Protein AF-A0AAX6RTE2-F1 (afdb_monomer_lite)

pLDDT: mean 72.56, std 16.78, range [33.78, 88.31]

Foldseek 3Di:
DPPDDDDPDDVPVVVVVVVCVVVVHFDDDDPDFQCVVCVVVVHRDGHDDDDDPDCPPPCPCVPTDRPPPDD

InterPro domains:
  IPR004038 Ribosomal protein eL8/eL30/eS12/Gadd45 [PF01248] (12-60)
  IPR029064 Ribosomal protein eL30-like superfamily [G3DSA:3.30.1330.30] (8-64)
  IPR029064 Ribosomal protein eL30-like superfamily [SSF55315] (11-61)
  IPR039109 Large ribosomal subunit protein eL30-like [PTHR11449] (11-66)

Sequence (71 aa):
AAFGRWWPQRRRKSEIEYYAMLAKTGVHHYSGNNIELGTACGKYYRVCTLATIDPGDSDLIRSMPEQTGEK

Radius of gyration: 15.18 Å; chains: 1; bounding box: 30×26×45 Å

Organism: Heterocephalus glaber (NCBI:txid10181)

Structure (mmCIF, N/CA/C/O backbone):
data_AF-A0AAX6RTE2-F1
#
_entry.id   AF-A0AAX6RTE2-F1
#
loop_
_atom_site.group_PDB
_atom_site.id
_atom_site.type_symbol
_atom_site.label_atom_id
_atom_site.label_alt_id
_atom_site.label_comp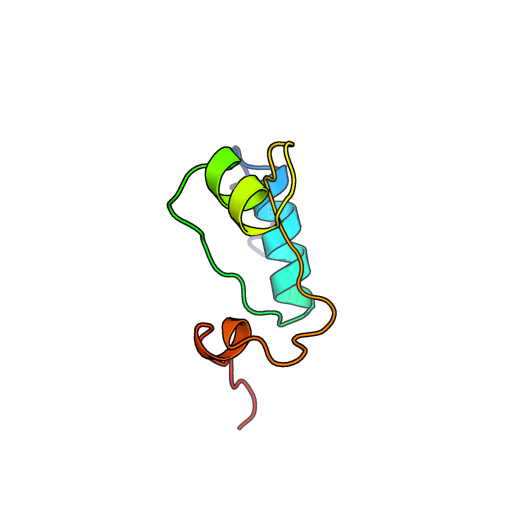_id
_atom_site.label_asym_id
_atom_site.label_entity_id
_atom_site.label_seq_id
_atom_site.pdbx_PDB_ins_code
_atom_site.Cartn_x
_atom_site.Cartn_y
_atom_site.Cartn_z
_atom_site.occupancy
_atom_site.B_iso_or_equiv
_atom_site.auth_seq_id
_atom_site.auth_comp_id
_atom_site.auth_asym_id
_atom_site.auth_atom_id
_atom_site.pdbx_PDB_model_num
ATOM 1 N N . ALA A 1 1 ? -7.705 6.745 32.963 1.00 39.97 1 ALA A N 1
ATOM 2 C CA . ALA A 1 1 ? -6.755 7.864 32.815 1.00 39.97 1 ALA A CA 1
ATOM 3 C C . ALA A 1 1 ? -5.350 7.318 32.559 1.00 39.97 1 ALA A C 1
ATOM 5 O O . ALA A 1 1 ? -4.658 6.958 33.496 1.00 39.97 1 ALA A O 1
ATOM 6 N N . ALA A 1 2 ? -4.966 7.205 31.288 1.00 44.56 2 ALA A N 1
ATOM 7 C CA . ALA A 1 2 ? -3.582 7.011 30.833 1.00 44.56 2 ALA A CA 1
ATOM 8 C C . ALA A 1 2 ? -3.471 7.485 29.369 1.00 44.56 2 ALA A C 1
ATOM 10 O O . ALA A 1 2 ? -2.881 6.832 28.517 1.00 44.56 2 ALA A O 1
ATOM 11 N N . PHE A 1 3 ? -4.129 8.607 29.065 1.00 40.78 3 PHE A N 1
ATOM 12 C CA . PHE A 1 3 ? -4.114 9.222 27.744 1.00 40.78 3 PHE A CA 1
ATOM 13 C C . PHE A 1 3 ? -2.914 10.176 27.691 1.00 40.78 3 PHE A C 1
ATOM 15 O O . PHE A 1 3 ? -2.847 11.118 28.478 1.00 40.78 3 PHE A O 1
ATOM 22 N N . GLY A 1 4 ? -1.956 9.927 26.798 1.00 46.31 4 GLY A N 1
ATOM 23 C CA . GLY A 1 4 ? -1.059 10.992 26.333 1.00 46.31 4 GLY A CA 1
ATOM 24 C C . GLY A 1 4 ? 0.358 11.068 26.909 1.00 46.31 4 GLY A C 1
ATOM 25 O O . GLY A 1 4 ? 0.936 12.150 26.907 1.00 46.31 4 GLY A O 1
ATOM 26 N N . ARG A 1 5 ? 0.974 9.967 27.350 1.00 41.66 5 ARG A N 1
ATOM 27 C CA . ARG A 1 5 ? 2.426 9.951 27.627 1.00 41.66 5 ARG A CA 1
ATOM 28 C C . ARG A 1 5 ? 3.118 8.815 26.896 1.00 41.66 5 ARG A C 1
ATOM 30 O O . ARG A 1 5 ? 3.514 7.865 27.540 1.00 41.66 5 ARG A O 1
ATOM 37 N N . TRP A 1 6 ? 3.188 8.911 25.570 1.00 36.28 6 TRP A N 1
ATOM 38 C CA . TRP A 1 6 ? 4.156 8.253 24.676 1.00 36.28 6 TRP A CA 1
ATOM 39 C C . TRP A 1 6 ? 3.649 8.454 23.240 1.00 36.28 6 TRP A C 1
ATOM 41 O O . TRP A 1 6 ? 2.921 7.626 22.708 1.00 36.28 6 TRP A O 1
ATOM 51 N N . TRP A 1 7 ? 3.976 9.575 22.595 1.00 35.31 7 TRP A N 1
ATOM 52 C CA . TRP A 1 7 ? 3.919 9.593 21.130 1.00 35.31 7 TRP A CA 1
ATOM 53 C C . TRP A 1 7 ? 5.144 10.268 20.506 1.00 35.31 7 TRP A C 1
ATOM 55 O O . TRP A 1 7 ? 5.035 11.367 19.953 1.00 35.31 7 TRP A O 1
ATOM 65 N N . PRO A 1 8 ? 6.329 9.632 20.566 1.00 47.41 8 PRO A N 1
ATOM 66 C CA . PRO A 1 8 ? 7.424 9.965 19.680 1.00 47.41 8 PRO A CA 1
ATOM 67 C C . PRO A 1 8 ? 7.374 9.085 18.416 1.00 47.41 8 PRO A C 1
ATOM 69 O O . PRO A 1 8 ? 7.494 7.866 18.466 1.00 47.41 8 PRO A O 1
ATOM 72 N N . GLN A 1 9 ? 7.271 9.760 17.269 1.00 51.50 9 GLN A N 1
ATOM 73 C CA . GLN A 1 9 ? 7.892 9.375 15.997 1.00 51.50 9 GLN A CA 1
ATOM 74 C C . GLN A 1 9 ? 7.350 8.181 15.171 1.00 51.50 9 GLN A C 1
ATOM 76 O O . GLN A 1 9 ? 8.085 7.238 14.896 1.00 51.50 9 GLN A O 1
ATOM 81 N N . ARG A 1 10 ? 6.137 8.305 14.588 1.00 52.16 10 ARG A N 1
ATOM 82 C CA . ARG A 1 10 ? 5.827 7.808 13.211 1.00 52.16 10 ARG A CA 1
ATOM 83 C C . ARG A 1 10 ? 4.493 8.324 12.623 1.00 52.16 10 ARG A C 1
ATOM 85 O O . ARG A 1 10 ? 3.665 7.542 12.174 1.00 52.16 10 ARG A O 1
ATOM 92 N N . ARG A 1 11 ? 4.310 9.652 12.564 1.00 60.69 11 ARG A N 1
ATOM 93 C CA . ARG A 1 11 ? 3.035 10.341 12.229 1.00 60.69 11 ARG A CA 1
ATOM 94 C C . ARG A 1 11 ? 2.213 9.718 11.077 1.00 60.69 11 ARG A C 1
ATOM 96 O O . ARG A 1 11 ? 1.062 9.382 11.285 1.00 60.69 11 ARG A O 1
ATOM 103 N N . ARG A 1 12 ? 2.796 9.421 9.907 1.00 74.88 12 ARG A N 1
ATOM 104 C CA . ARG A 1 12 ? 2.007 8.889 8.769 1.00 74.88 12 ARG A CA 1
ATOM 105 C C . ARG A 1 12 ? 1.608 7.415 8.868 1.00 74.88 12 ARG A C 1
ATOM 107 O O . ARG A 1 12 ? 0.553 7.050 8.371 1.00 74.88 12 ARG A O 1
ATOM 114 N N . LYS A 1 13 ? 2.441 6.557 9.468 1.00 76.50 13 LYS A N 1
ATOM 115 C CA . LYS A 1 13 ? 2.121 5.120 9.573 1.00 76.50 13 LYS A CA 1
ATOM 116 C C . LYS A 1 13 ? 1.056 4.896 10.6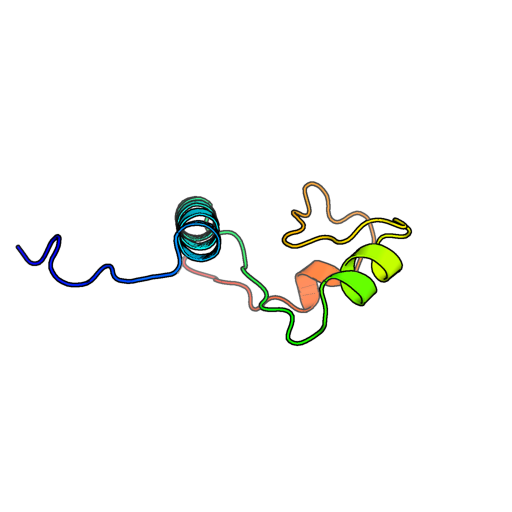48 1.00 76.50 13 LYS A C 1
ATOM 118 O O . LYS A 1 13 ? 0.083 4.198 10.402 1.00 76.50 13 LYS A O 1
ATOM 123 N N . SER A 1 14 ? 1.202 5.580 11.778 1.00 81.94 14 SER A N 1
ATOM 124 C CA . SER A 1 14 ? 0.272 5.481 12.898 1.00 81.94 14 SER A CA 1
ATOM 125 C C . SER A 1 14 ? -1.104 6.062 12.626 1.00 81.94 14 SER A C 1
ATOM 127 O O . SER A 1 14 ? -2.088 5.540 13.125 1.00 81.94 14 SER A O 1
ATOM 129 N N . GLU A 1 15 ? -1.183 7.156 11.866 1.00 84.50 15 GLU A N 1
ATOM 130 C CA . GLU A 1 15 ? -2.470 7.748 11.492 1.00 84.50 15 GLU A CA 1
ATOM 131 C C . GLU A 1 15 ? -3.263 6.772 10.615 1.00 84.50 15 GLU A C 1
ATOM 133 O O . GLU A 1 15 ? -4.438 6.529 10.868 1.00 84.50 15 GLU A O 1
ATOM 138 N N . ILE A 1 16 ? -2.602 6.141 9.640 1.00 83.62 16 ILE A N 1
ATOM 139 C CA . ILE A 1 16 ? -3.233 5.158 8.751 1.00 83.62 16 ILE A CA 1
ATOM 140 C C . ILE A 1 16 ? -3.642 3.898 9.524 1.00 83.62 16 ILE A C 1
ATOM 142 O O . ILE A 1 16 ? -4.760 3.422 9.354 1.00 83.62 16 ILE A O 1
ATOM 146 N N . GLU A 1 17 ? -2.779 3.386 10.404 1.00 82.56 17 GLU A N 1
ATOM 147 C CA . GLU A 1 17 ? -3.109 2.252 11.281 1.00 82.56 17 GLU A CA 1
ATOM 148 C C . GLU A 1 17 ? -4.286 2.571 12.210 1.00 82.56 17 GLU A C 1
ATOM 150 O O . GLU A 1 17 ? -5.141 1.717 12.438 1.00 82.56 17 GLU A O 1
ATOM 155 N N . TYR A 1 18 ? -4.369 3.806 12.709 1.00 84.31 18 TYR A N 1
ATOM 156 C CA . TYR A 1 18 ? -5.474 4.252 13.550 1.00 84.31 18 TYR A CA 1
ATOM 157 C C . TYR A 1 18 ? -6.803 4.280 12.783 1.00 84.31 18 TYR A C 1
ATOM 159 O O . TYR A 1 18 ? -7.798 3.741 13.268 1.00 84.31 18 TYR A O 1
ATOM 167 N N . TYR A 1 19 ? -6.824 4.831 11.564 1.00 83.19 19 TYR A N 1
ATOM 168 C CA . TYR A 1 19 ? -8.028 4.802 10.725 1.00 83.19 19 TYR A CA 1
ATOM 169 C C . TYR A 1 19 ? -8.426 3.377 10.325 1.00 83.19 19 TYR A C 1
ATOM 171 O O . TYR A 1 19 ? -9.613 3.052 10.340 1.00 83.19 19 TYR A O 1
ATOM 179 N N . ALA A 1 20 ? -7.454 2.513 10.032 1.00 82.25 20 ALA A N 1
ATOM 180 C CA . ALA A 1 20 ? -7.709 1.116 9.697 1.00 82.25 20 ALA A CA 1
ATOM 181 C C . ALA A 1 20 ? -8.279 0.318 10.885 1.00 82.25 20 ALA A C 1
ATOM 183 O O . ALA A 1 20 ? -9.186 -0.494 10.703 1.00 82.25 20 ALA A O 1
ATOM 184 N N . MET A 1 21 ? -7.802 0.585 12.107 1.00 82.44 21 MET A N 1
ATOM 185 C CA . MET A 1 21 ? -8.339 -0.007 13.336 1.00 82.44 21 MET A CA 1
ATOM 186 C C . MET A 1 21 ? -9.804 0.390 13.556 1.00 82.44 21 MET A C 1
ATOM 188 O O . MET A 1 21 ? -10.635 -0.475 13.829 1.00 82.44 21 MET A O 1
ATOM 192 N N . LEU A 1 22 ? -10.138 1.678 13.409 1.00 83.88 22 LEU A N 1
ATOM 193 C CA . LEU A 1 22 ? -11.520 2.157 13.547 1.00 83.88 22 LEU A CA 1
ATOM 194 C C . LEU A 1 22 ? -12.448 1.546 12.492 1.00 83.88 22 LEU A C 1
ATOM 196 O O . LEU A 1 22 ? -13.584 1.192 12.801 1.00 83.88 22 LEU A O 1
ATOM 200 N N . ALA A 1 23 ? -11.951 1.393 11.263 1.00 82.38 23 ALA A N 1
ATOM 201 C CA . ALA A 1 23 ? -12.682 0.775 10.164 1.00 82.38 23 ALA A CA 1
ATOM 202 C C . ALA A 1 23 ? -12.748 -0.763 10.259 1.00 82.38 23 ALA A C 1
ATOM 204 O O . ALA A 1 23 ? -13.365 -1.389 9.400 1.00 82.38 23 ALA A O 1
ATOM 205 N N . LYS A 1 24 ? -12.120 -1.376 11.279 1.00 79.69 24 LYS A N 1
ATOM 206 C CA . LYS A 1 24 ? -11.965 -2.835 11.426 1.00 79.69 24 LYS A CA 1
ATOM 207 C C . LYS A 1 24 ? -11.375 -3.506 10.175 1.00 79.69 24 LYS A C 1
ATOM 209 O O . LYS A 1 24 ? -11.666 -4.661 9.880 1.00 79.69 24 LYS A O 1
ATOM 214 N N . THR A 1 25 ? -10.547 -2.786 9.424 1.00 79.81 25 THR A N 1
ATOM 215 C CA . THR A 1 25 ? -9.926 -3.292 8.194 1.00 79.81 25 THR A CA 1
ATOM 216 C C . THR A 1 25 ? -8.611 -3.999 8.505 1.00 79.81 25 THR A C 1
ATOM 218 O O . THR A 1 25 ? -7.837 -3.528 9.340 1.00 79.81 25 THR A O 1
ATOM 221 N N . GLY A 1 26 ? -8.322 -5.099 7.805 1.00 77.94 26 GLY A N 1
ATOM 222 C CA . GLY A 1 26 ? -7.050 -5.808 7.928 1.00 77.94 26 GLY A CA 1
ATOM 223 C C . GLY A 1 26 ? -5.868 -4.948 7.468 1.00 77.94 26 GLY A C 1
ATOM 224 O O . GLY A 1 26 ? -5.855 -4.437 6.350 1.00 77.94 26 GLY A O 1
ATOM 225 N N . VAL A 1 27 ? -4.856 -4.796 8.325 1.00 80.50 27 VAL A N 1
ATOM 226 C CA . VAL A 1 27 ? -3.607 -4.094 7.992 1.00 80.50 27 VAL A CA 1
ATOM 227 C C . VAL A 1 27 ? -2.522 -5.124 7.711 1.00 80.50 27 VAL A C 1
ATOM 229 O O . VAL A 1 27 ? -2.104 -5.855 8.605 1.00 80.50 27 VAL A O 1
ATOM 232 N N . HIS A 1 28 ? -2.031 -5.160 6.472 1.00 83.31 28 HIS A N 1
ATOM 233 C CA . HIS A 1 28 ? -0.914 -6.018 6.088 1.00 83.31 28 HIS A CA 1
ATOM 234 C C . HIS A 1 28 ? 0.384 -5.209 5.988 1.00 83.31 28 HIS A C 1
ATOM 236 O O . HIS A 1 28 ? 0.503 -4.274 5.192 1.00 83.31 28 HIS A O 1
ATOM 242 N N . HIS A 1 29 ? 1.383 -5.574 6.793 1.00 84.12 29 HIS A N 1
ATOM 243 C CA . HIS A 1 29 ? 2.700 -4.950 6.747 1.00 84.12 29 HIS A CA 1
ATOM 244 C C . HIS A 1 29 ? 3.570 -5.599 5.678 1.00 84.12 29 HIS A C 1
ATOM 246 O O . HIS A 1 29 ? 4.142 -6.666 5.876 1.00 84.12 29 HIS A O 1
ATOM 252 N N . TYR A 1 30 ? 3.713 -4.908 4.552 1.00 83.06 30 TYR A N 1
ATOM 253 C CA . TYR A 1 30 ? 4.664 -5.303 3.526 1.00 83.06 30 TYR A CA 1
ATOM 254 C C . TYR A 1 30 ? 6.105 -5.051 3.997 1.00 83.06 30 TYR A C 1
ATOM 256 O O . TYR A 1 30 ? 6.452 -3.931 4.374 1.00 83.06 30 TYR A O 1
ATOM 264 N N . SER A 1 31 ? 6.938 -6.096 3.980 1.00 81.56 31 SER A N 1
ATOM 265 C CA . SER A 1 31 ? 8.350 -6.032 4.394 1.00 81.56 31 SER A CA 1
ATOM 266 C C . SER A 1 31 ? 9.305 -5.563 3.280 1.00 81.56 31 SER A C 1
ATOM 268 O O . SER A 1 31 ? 10.500 -5.424 3.537 1.00 81.56 31 SER A O 1
ATOM 270 N N . GLY A 1 32 ? 8.814 -5.365 2.052 1.00 83.31 32 GLY A N 1
ATOM 271 C CA . GLY A 1 32 ? 9.628 -4.980 0.894 1.00 83.31 32 GLY A CA 1
ATOM 272 C C . GLY A 1 32 ? 9.724 -3.468 0.671 1.00 83.31 32 GLY A C 1
ATOM 273 O O . GLY A 1 32 ? 9.348 -2.657 1.524 1.00 83.31 32 GLY A O 1
ATOM 274 N N . ASN A 1 33 ? 10.235 -3.074 -0.499 1.00 88.31 33 ASN A N 1
ATO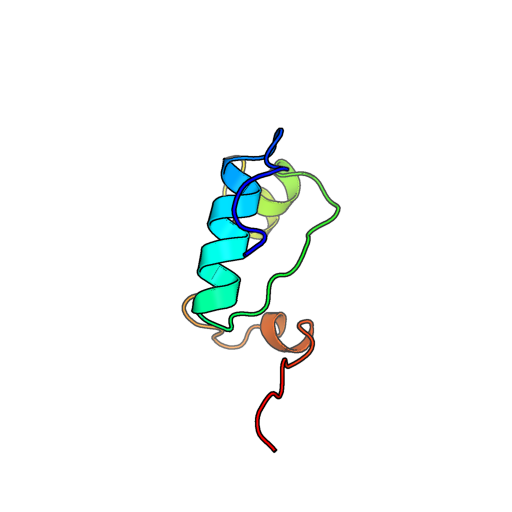M 275 C CA . ASN A 1 33 ? 10.468 -1.666 -0.830 1.00 88.31 33 ASN A CA 1
ATOM 276 C C . ASN A 1 33 ? 9.246 -1.002 -1.502 1.00 88.31 33 ASN A C 1
ATOM 278 O O . ASN A 1 33 ? 8.463 -1.639 -2.206 1.00 88.31 33 ASN A O 1
ATOM 282 N N . ASN A 1 34 ? 9.107 0.320 -1.364 1.00 86.00 34 ASN A N 1
ATOM 283 C CA . ASN A 1 34 ? 7.996 1.086 -1.958 1.00 86.00 34 ASN A CA 1
ATOM 284 C C . ASN A 1 34 ? 8.026 1.155 -3.503 1.00 86.00 34 ASN A C 1
ATOM 286 O O . ASN A 1 34 ? 7.024 1.505 -4.129 1.00 86.00 34 ASN A O 1
ATOM 290 N N . ILE A 1 35 ? 9.171 0.829 -4.113 1.00 87.25 35 ILE A N 1
ATOM 291 C CA . ILE A 1 35 ? 9.356 0.734 -5.569 1.00 87.25 35 ILE A CA 1
ATOM 292 C C . ILE A 1 35 ? 8.713 -0.551 -6.101 1.00 87.25 35 ILE A C 1
ATOM 294 O O . ILE A 1 35 ? 7.992 -0.521 -7.097 1.00 87.25 35 ILE A O 1
ATOM 298 N N . GLU A 1 36 ? 8.942 -1.668 -5.413 1.00 87.88 36 GLU A N 1
ATOM 299 C CA . GLU A 1 36 ? 8.402 -2.980 -5.783 1.00 87.88 36 GLU A CA 1
ATOM 300 C C . GLU A 1 36 ? 6.882 -2.992 -5.634 1.00 87.88 36 GLU A C 1
ATOM 302 O O . GLU A 1 36 ? 6.184 -3.474 -6.519 1.00 87.88 36 GLU A O 1
ATOM 307 N N . LEU A 1 37 ? 6.362 -2.356 -4.578 1.00 86.12 37 LEU A N 1
ATOM 308 C CA . LEU A 1 37 ? 4.922 -2.227 -4.357 1.00 86.12 37 LEU A CA 1
ATOM 309 C C . LEU A 1 37 ? 4.228 -1.406 -5.461 1.00 86.12 37 LEU A C 1
ATOM 311 O O . LEU A 1 37 ? 3.152 -1.775 -5.928 1.00 86.12 37 LEU A O 1
ATOM 315 N N . GLY A 1 38 ? 4.851 -0.310 -5.911 1.00 87.44 38 GLY A N 1
ATOM 316 C CA . GLY A 1 38 ? 4.351 0.474 -7.046 1.00 87.44 38 GLY A CA 1
ATOM 317 C C . GLY A 1 38 ? 4.373 -0.327 -8.350 1.00 87.44 38 GLY A C 1
ATOM 318 O O . GLY A 1 38 ? 3.381 -0.356 -9.080 1.00 87.44 38 GLY A O 1
ATOM 319 N N . THR A 1 39 ? 5.465 -1.060 -8.583 1.00 87.94 39 THR A N 1
ATOM 320 C CA . THR A 1 39 ? 5.635 -1.924 -9.760 1.00 87.94 39 THR A CA 1
ATOM 321 C C . THR A 1 39 ? 4.608 -3.059 -9.782 1.00 87.94 39 THR A C 1
ATOM 323 O O . THR A 1 39 ? 4.030 -3.326 -10.832 1.00 87.94 39 THR A O 1
ATOM 326 N N . ALA A 1 40 ? 4.302 -3.667 -8.630 1.00 84.25 40 ALA A N 1
ATOM 327 C CA . ALA A 1 40 ? 3.271 -4.700 -8.495 1.00 84.25 40 ALA A CA 1
ATOM 328 C C . ALA A 1 40 ? 1.862 -4.184 -8.840 1.00 84.25 40 ALA A C 1
ATOM 330 O O . ALA A 1 40 ? 1.035 -4.928 -9.352 1.00 84.25 40 ALA A O 1
ATOM 331 N N . CYS A 1 41 ? 1.603 -2.894 -8.614 1.00 83.62 41 CYS A N 1
ATOM 332 C CA . CYS A 1 41 ? 0.362 -2.225 -9.013 1.00 83.62 41 CYS A CA 1
ATOM 333 C C . CYS A 1 41 ? 0.387 -1.735 -10.483 1.00 83.62 41 CYS A C 1
ATOM 335 O O . CYS A 1 41 ? -0.562 -1.105 -10.949 1.00 83.62 41 CYS A O 1
ATOM 337 N N . GLY A 1 42 ? 1.473 -1.977 -11.230 1.00 87.31 42 GLY A N 1
ATOM 338 C CA . GLY A 1 42 ? 1.642 -1.494 -12.606 1.00 87.31 42 GLY A CA 1
ATOM 339 C C . GLY A 1 42 ? 1.882 0.017 -12.705 1.00 87.31 42 GLY A C 1
ATOM 340 O O . GLY A 1 42 ? 1.597 0.633 -13.733 1.00 87.31 42 GLY A O 1
ATOM 341 N N . LYS A 1 43 ? 2.368 0.646 -11.629 1.00 85.88 43 LYS A N 1
ATOM 342 C CA . LYS A 1 43 ? 2.614 2.089 -11.548 1.00 85.88 43 LYS A CA 1
ATOM 343 C C . LYS A 1 43 ? 4.113 2.374 -11.446 1.00 85.88 43 LYS A C 1
ATOM 345 O O . LYS A 1 43 ? 4.801 1.843 -10.584 1.00 85.88 43 LYS A O 1
ATOM 350 N N . TYR A 1 44 ? 4.613 3.294 -12.271 1.00 84.94 44 TYR A N 1
ATOM 351 C CA . TYR A 1 44 ? 6.030 3.697 -12.279 1.00 84.94 44 TYR A C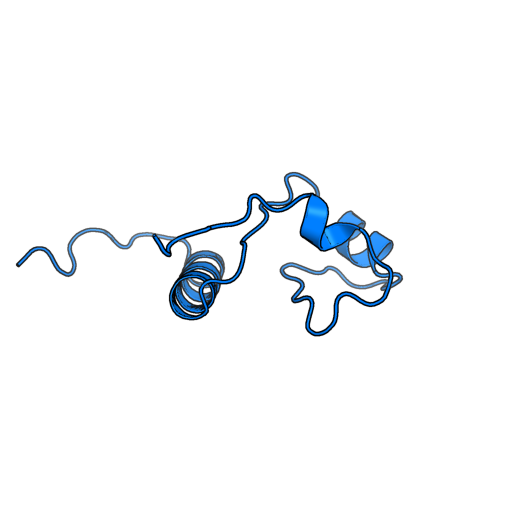A 1
ATOM 352 C C . TYR A 1 44 ? 6.403 4.722 -11.189 1.00 84.94 44 TYR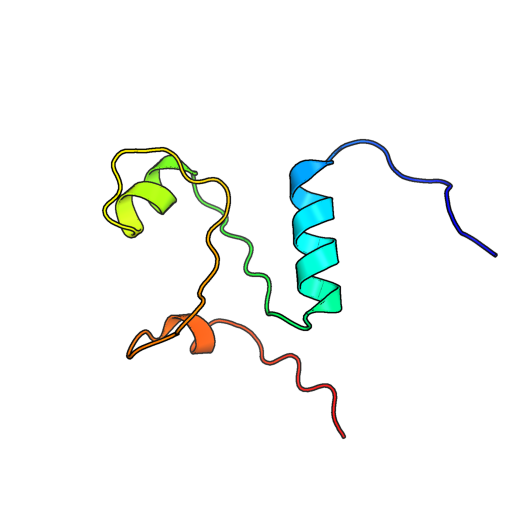 A C 1
ATOM 354 O O . TYR A 1 44 ? 7.482 5.310 -11.225 1.00 84.94 44 TYR A O 1
ATOM 362 N N . TYR A 1 45 ? 5.520 4.957 -10.214 1.00 84.50 45 TYR A N 1
ATOM 363 C CA . TYR A 1 45 ? 5.774 5.823 -9.062 1.00 84.50 45 TYR A CA 1
ATOM 364 C C . TYR A 1 45 ? 5.852 5.017 -7.765 1.00 84.50 45 TYR A C 1
ATOM 366 O O . TYR A 1 45 ? 5.274 3.942 -7.629 1.00 84.50 45 TYR A O 1
ATOM 374 N N . ARG A 1 46 ? 6.575 5.563 -6.784 1.00 84.94 46 ARG A N 1
ATOM 375 C CA . ARG A 1 46 ? 6.782 4.933 -5.474 1.00 84.94 46 ARG A CA 1
ATOM 376 C C . ARG A 1 46 ? 5.508 5.027 -4.637 1.00 84.94 46 ARG A C 1
ATOM 378 O O . ARG A 1 46 ? 5.002 6.129 -4.426 1.00 84.94 46 ARG A O 1
ATOM 385 N N . VAL A 1 47 ? 5.029 3.899 -4.114 1.00 82.25 47 VAL A N 1
ATOM 386 C CA . VAL A 1 47 ? 3.789 3.826 -3.323 1.00 82.25 47 VAL A CA 1
ATOM 387 C C . VAL A 1 47 ? 4.109 3.451 -1.880 1.00 82.25 47 VAL A C 1
ATOM 389 O O . VAL A 1 47 ? 4.745 2.436 -1.623 1.00 82.25 47 VAL A O 1
ATOM 392 N N . CYS A 1 48 ? 3.675 4.281 -0.925 1.00 84.00 48 CYS A N 1
ATOM 393 C CA . CYS A 1 48 ? 3.887 4.025 0.508 1.00 84.00 48 CYS A CA 1
ATOM 394 C C . CYS A 1 48 ? 2.759 3.203 1.148 1.00 84.00 48 CYS A C 1
ATOM 396 O O . CYS A 1 48 ? 3.016 2.461 2.090 1.00 84.00 48 CYS A O 1
ATOM 398 N N . THR A 1 49 ? 1.529 3.359 0.656 1.00 83.75 49 THR A N 1
ATOM 399 C CA . THR A 1 49 ? 0.320 2.733 1.201 1.00 83.75 49 THR A CA 1
ATOM 400 C C . THR A 1 49 ? -0.652 2.478 0.053 1.00 83.75 49 THR A C 1
ATOM 402 O O . THR A 1 49 ? -0.811 3.347 -0.804 1.00 83.75 49 THR A O 1
ATOM 405 N N . LEU A 1 50 ? -1.303 1.316 0.047 1.00 83.00 50 LEU A N 1
ATOM 406 C CA . LEU A 1 50 ? -2.360 0.954 -0.896 1.00 83.00 50 LEU A CA 1
ATOM 407 C C . LEU A 1 50 ? -3.615 0.569 -0.105 1.00 83.00 50 LEU A C 1
ATOM 409 O O . LEU A 1 50 ? -3.505 -0.062 0.944 1.00 83.00 50 LEU A O 1
ATOM 413 N N . ALA A 1 51 ? -4.783 0.968 -0.601 1.00 84.25 51 ALA A N 1
ATOM 414 C CA . ALA A 1 51 ? -6.076 0.574 -0.061 1.00 84.25 51 ALA A CA 1
ATOM 415 C C . ALA A 1 51 ? -6.836 -0.221 -1.124 1.00 84.25 51 ALA A C 1
ATOM 417 O O . ALA A 1 51 ? -6.938 0.217 -2.272 1.00 84.25 51 ALA A O 1
ATOM 418 N N . THR A 1 52 ? -7.366 -1.374 -0.734 1.00 82.31 52 THR A N 1
ATOM 419 C CA . THR A 1 52 ? -8.213 -2.211 -1.586 1.00 82.31 52 THR A CA 1
ATOM 420 C C . THR A 1 52 ? -9.665 -1.826 -1.328 1.00 82.31 52 THR A C 1
ATOM 422 O O . THR A 1 52 ? -10.174 -2.071 -0.240 1.00 82.31 52 THR A O 1
ATOM 425 N N . ILE A 1 53 ? -10.305 -1.167 -2.297 1.00 84.56 53 ILE A N 1
ATOM 426 C CA . ILE A 1 53 ? -11.713 -0.737 -2.196 1.00 84.56 53 ILE A CA 1
ATOM 427 C C . ILE A 1 53 ? -12.644 -1.888 -2.581 1.00 84.56 53 ILE A C 1
ATOM 429 O O . ILE A 1 53 ? -13.660 -2.104 -1.931 1.00 84.56 53 ILE A O 1
ATOM 433 N N . ASP A 1 54 ? -12.263 -2.627 -3.624 1.00 81.44 54 ASP A N 1
ATOM 434 C CA . ASP A 1 54 ? -12.974 -3.797 -4.117 1.00 81.44 54 ASP A CA 1
ATOM 435 C C . ASP A 1 54 ? -11.966 -4.936 -4.354 1.00 81.44 54 ASP A C 1
ATOM 437 O O . ASP A 1 54 ? -10.922 -4.694 -4.971 1.00 81.44 54 ASP A O 1
ATOM 441 N N . PRO A 1 55 ? -12.215 -6.148 -3.829 1.00 75.44 55 PRO A N 1
ATOM 442 C CA . PRO A 1 55 ? -11.309 -7.277 -4.019 1.00 75.44 55 PRO A CA 1
ATOM 443 C C . PRO A 1 55 ? -11.315 -7.859 -5.437 1.00 75.44 55 PRO A C 1
ATOM 445 O O . PRO A 1 55 ? -10.322 -8.481 -5.829 1.00 75.44 55 PRO A O 1
ATOM 448 N N . GLY A 1 56 ? -12.386 -7.678 -6.214 1.00 84.31 56 GLY A N 1
ATOM 449 C CA . GLY A 1 56 ? -12.583 -8.394 -7.473 1.00 84.31 56 GLY A CA 1
ATOM 450 C C . GLY A 1 56 ? -12.381 -9.909 -7.311 1.00 84.31 56 GLY A C 1
ATOM 451 O O . GLY A 1 56 ? -12.867 -10.507 -6.355 1.00 84.31 56 GLY A O 1
ATOM 452 N N . ASP A 1 57 ? -11.607 -10.505 -8.222 1.00 79.62 57 ASP A N 1
ATOM 453 C CA . ASP A 1 57 ? -11.185 -11.921 -8.198 1.00 79.62 57 ASP A CA 1
ATOM 454 C C . ASP A 1 57 ? -9.812 -12.116 -7.515 1.00 79.62 57 ASP A C 1
ATOM 456 O O . ASP A 1 57 ? -9.143 -13.134 -7.658 1.00 79.62 57 ASP A O 1
ATOM 460 N N . SER A 1 58 ? -9.318 -11.097 -6.810 1.00 75.94 58 SER A N 1
ATOM 461 C CA . SER A 1 58 ? -7.961 -11.119 -6.268 1.00 75.94 58 SER A CA 1
ATOM 462 C C . SER A 1 58 ? -7.925 -11.864 -4.932 1.00 75.94 58 SER A C 1
ATOM 464 O O . SER A 1 58 ? -8.561 -11.446 -3.965 1.00 75.94 58 SER A O 1
ATOM 466 N N . ASP A 1 59 ? -7.060 -12.872 -4.806 1.00 75.69 59 ASP A N 1
ATOM 467 C CA . ASP A 1 59 ? -6.818 -13.632 -3.561 1.00 75.69 59 ASP A CA 1
ATOM 468 C C . ASP A 1 59 ? -6.133 -12.822 -2.429 1.00 75.69 59 ASP A C 1
ATOM 470 O O . ASP A 1 59 ? -5.641 -13.371 -1.439 1.00 75.69 59 ASP A O 1
ATOM 474 N N . LEU A 1 60 ? -6.092 -11.493 -2.535 1.00 78.06 60 LEU A N 1
ATOM 475 C CA . LEU A 1 60 ? -5.397 -10.607 -1.603 1.00 78.06 60 LEU A CA 1
ATOM 476 C C . LEU A 1 60 ? -5.970 -10.701 -0.176 1.00 78.06 60 LEU A C 1
ATOM 478 O O . LEU A 1 60 ? -5.212 -10.747 0.793 1.00 78.06 60 LEU A O 1
ATOM 482 N N . ILE A 1 61 ? -7.300 -10.767 -0.039 1.00 73.88 61 ILE A N 1
ATOM 483 C CA . ILE A 1 61 ? -7.987 -10.781 1.268 1.00 73.88 61 ILE A CA 1
ATOM 484 C C . ILE A 1 61 ? -7.785 -12.111 2.001 1.00 73.88 61 ILE A C 1
ATOM 486 O O . ILE A 1 61 ? -7.717 -12.131 3.225 1.00 73.88 61 ILE A O 1
ATOM 490 N N . ARG A 1 62 ? -7.587 -13.215 1.275 1.00 70.31 62 ARG A N 1
ATOM 491 C CA . ARG A 1 62 ? -7.345 -14.537 1.869 1.00 70.31 62 ARG A CA 1
ATOM 492 C C . ARG A 1 62 ? -6.034 -14.601 2.663 1.00 70.31 62 ARG A C 1
ATOM 494 O O . ARG A 1 62 ? -5.885 -15.444 3.543 1.00 70.31 62 ARG A O 1
ATOM 501 N N . SER A 1 63 ? -5.084 -13.717 2.356 1.00 67.31 63 SER A N 1
ATOM 502 C CA . SER A 1 63 ? -3.821 -13.592 3.093 1.00 67.31 63 SER A CA 1
ATOM 503 C C . SER A 1 63 ? -3.938 -12.783 4.392 1.00 67.31 63 SER A C 1
ATOM 505 O O . SER A 1 63 ? -3.021 -12.813 5.216 1.00 67.31 63 SER A O 1
ATOM 507 N N . MET A 1 64 ? -5.050 -12.068 4.601 1.00 64.69 64 MET A N 1
ATOM 508 C CA . MET A 1 64 ? -5.310 -11.357 5.849 1.00 64.69 64 MET A CA 1
ATOM 509 C C . MET A 1 64 ? -5.956 -12.314 6.860 1.00 64.69 64 MET A C 1
ATOM 511 O O . MET A 1 64 ? -6.925 -12.990 6.517 1.00 64.69 64 MET A O 1
ATOM 515 N N . PRO A 1 65 ? -5.474 -12.381 8.114 1.00 57.69 65 PRO A N 1
ATOM 516 C CA . PRO A 1 65 ? -6.216 -13.069 9.157 1.00 57.69 65 PRO A CA 1
ATOM 517 C C . PRO A 1 65 ? -7.523 -12.308 9.390 1.00 57.69 65 PRO A C 1
ATOM 519 O O . PRO A 1 65 ? -7.510 -11.119 9.716 1.00 57.69 65 PRO A O 1
ATOM 522 N N . GLU A 1 66 ? -8.648 -12.992 9.207 1.00 52.22 66 GLU A N 1
ATOM 523 C CA . GLU A 1 66 ? -9.956 -12.446 9.528 1.00 52.22 66 GLU A CA 1
ATOM 524 C C . GLU A 1 66 ? -9.981 -12.076 11.015 1.00 52.22 66 GLU A C 1
ATOM 526 O O . GLU A 1 66 ? -9.874 -12.936 11.891 1.00 52.22 66 GLU A O 1
ATOM 531 N N . GLN A 1 67 ? -10.103 -10.784 11.323 1.00 52.38 67 GLN A N 1
ATOM 532 C CA . GLN A 1 67 ? -10.431 -10.332 12.672 1.00 52.38 67 GLN A CA 1
ATOM 533 C C . GLN A 1 67 ? -11.923 -10.634 12.894 1.00 52.38 67 GLN A C 1
ATOM 535 O O . GLN A 1 67 ? -12.754 -9.728 12.929 1.00 52.38 67 GLN A O 1
ATOM 540 N N . THR A 1 68 ? -12.268 -11.924 12.996 1.00 39.16 68 THR A N 1
ATOM 541 C CA . THR A 1 68 ? -13.565 -12.381 13.503 1.00 39.16 68 THR A CA 1
ATOM 542 C C . THR A 1 68 ? -13.634 -11.953 14.962 1.00 39.16 68 THR A C 1
ATOM 544 O O . THR A 1 68 ? -13.115 -12.613 15.859 1.00 39.16 68 THR A O 1
ATOM 547 N N . GLY A 1 69 ? -14.228 -10.789 15.181 1.00 47.75 69 GLY A N 1
ATOM 548 C CA . GLY A 1 69 ? -14.618 -10.281 16.484 1.00 47.75 69 GLY A CA 1
ATOM 549 C C . GLY A 1 69 ? -16.129 -10.154 16.550 1.00 47.75 69 GLY A C 1
ATOM 550 O O . GLY A 1 69 ? -16.617 -9.058 16.795 1.00 47.75 69 GLY A O 1
ATOM 551 N N . GLU A 1 70 ? -16.850 -11.245 16.281 1.00 39.25 70 GLU A N 1
ATOM 552 C CA . GLU A 1 70 ? -18.212 -11.444 16.780 1.00 39.25 70 GLU A CA 1
ATOM 553 C C . GLU A 1 70 ? -18.537 -12.945 16.871 1.00 39.25 70 GLU A C 1
ATOM 555 O O . GLU A 1 70 ? -19.074 -13.539 15.938 1.00 39.25 70 GLU A O 1
ATOM 560 N N . LYS A 1 71 ? -18.154 -13.568 17.993 1.00 33.78 71 LYS A N 1
ATOM 561 C CA . LYS A 1 71 ? -19.078 -14.252 18.911 1.00 33.78 71 LYS A CA 1
ATOM 562 C C . LYS A 1 71 ? -18.395 -14.557 20.244 1.00 33.78 71 LYS A C 1
ATOM 564 O O . LYS A 1 71 ? -17.238 -15.028 20.212 1.00 33.78 71 LYS A O 1
#

Secondary structure (DSSP, 8-state):
---SS---S-HHHHHHHH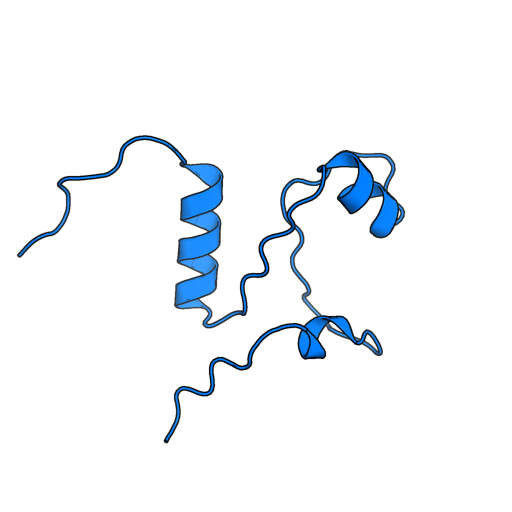HHHHTT-------S-HHHHHHHTT-SS--S----S--TT-TTGGGS-------